Protein AF-F7K1V9-F1 (afdb_monomer_lite)

Radius of gyration: 28.65 Å; chains: 1; bounding box: 56×15×73 Å

Structure (mmCIF, N/CA/C/O backbone):
data_AF-F7K1V9-F1
#
_entry.id   AF-F7K1V9-F1
#
loop_
_atom_site.group_PDB
_atom_site.id
_atom_site.type_symbol
_atom_site.label_atom_id
_atom_site.label_alt_id
_atom_site.label_comp_id
_atom_site.label_asym_id
_atom_site.label_entity_id
_atom_site.label_seq_id
_atom_site.pdbx_PDB_ins_code
_atom_site.Cartn_x
_atom_site.Cartn_y
_atom_site.Cartn_z
_atom_site.occupancy
_atom_site.B_iso_or_equiv
_atom_site.auth_seq_id
_atom_site.auth_comp_id
_atom_site.auth_asym_id
_atom_site.auth_atom_id
_atom_site.pdbx_PDB_model_num
ATOM 1 N N . MET A 1 1 ? -23.437 0.593 14.253 1.00 62.34 1 MET A N 1
ATOM 2 C CA . MET A 1 1 ? -23.854 1.536 15.316 1.00 62.34 1 MET A CA 1
ATOM 3 C C . MET A 1 1 ? -22.585 2.107 15.918 1.00 62.34 1 MET A C 1
ATOM 5 O O . MET A 1 1 ? -21.708 1.315 16.237 1.00 62.34 1 MET A O 1
ATOM 9 N N . ALA A 1 2 ? -22.443 3.430 16.001 1.00 68.38 2 ALA A N 1
ATOM 10 C CA . ALA A 1 2 ? -21.283 4.026 16.664 1.00 68.38 2 ALA A CA 1
ATOM 11 C C . ALA A 1 2 ? -21.319 3.680 18.162 1.00 68.38 2 ALA A C 1
ATOM 13 O O . ALA A 1 2 ? -22.389 3.689 18.771 1.00 68.38 2 ALA A O 1
ATOM 14 N N . TYR A 1 3 ? -20.171 3.323 18.733 1.00 80.38 3 TYR A N 1
ATOM 15 C CA . TYR A 1 3 ? -20.044 3.073 20.167 1.00 80.38 3 TYR A CA 1
ATOM 16 C C . TYR A 1 3 ? -20.194 4.391 20.939 1.00 80.38 3 TYR A C 1
ATOM 18 O O . TYR A 1 3 ? -19.653 5.415 20.529 1.00 80.38 3 TYR A O 1
ATOM 26 N N . THR A 1 4 ? -20.919 4.368 22.058 1.00 83.44 4 THR A N 1
ATOM 27 C CA . THR A 1 4 ? -20.975 5.493 22.999 1.00 83.44 4 THR A CA 1
ATOM 28 C C . THR A 1 4 ? -20.202 5.105 24.260 1.00 83.44 4 THR A C 1
ATOM 30 O O . THR A 1 4 ? -20.635 4.183 24.960 1.00 83.44 4 THR A O 1
ATOM 33 N N . PRO A 1 5 ? -19.067 5.766 24.557 1.00 86.75 5 PRO A N 1
ATOM 34 C CA . PRO A 1 5 ? -18.275 5.479 25.745 1.00 86.75 5 PRO A CA 1
ATOM 35 C C . PRO A 1 5 ? -19.068 5.639 27.041 1.00 86.75 5 PRO A C 1
ATOM 37 O O . PRO A 1 5 ? -19.874 6.556 27.184 1.00 86.75 5 PRO A O 1
ATOM 40 N N . THR A 1 6 ? -18.816 4.749 28.002 1.00 90.94 6 THR A N 1
ATOM 41 C CA . THR A 1 6 ? -19.332 4.908 29.368 1.00 90.94 6 THR A CA 1
ATOM 42 C C . THR A 1 6 ? -18.379 5.794 30.163 1.00 90.94 6 THR A C 1
ATOM 44 O O . THR A 1 6 ? -17.200 5.467 30.287 1.00 90.94 6 THR A O 1
ATOM 47 N N . THR A 1 7 ? -18.891 6.887 30.723 1.00 92.50 7 THR A N 1
ATOM 48 C CA . THR A 1 7 ? -18.184 7.669 31.745 1.00 92.50 7 THR A CA 1
ATOM 49 C C . THR A 1 7 ? -18.374 6.985 33.093 1.00 92.50 7 THR A C 1
ATOM 51 O O . THR A 1 7 ? -19.510 6.709 33.477 1.00 92.50 7 THR A O 1
ATOM 54 N N . TRP A 1 8 ? -17.277 6.701 33.790 1.00 93.19 8 TRP A N 1
ATOM 55 C CA . TRP A 1 8 ? -17.290 6.049 35.099 1.00 93.19 8 TRP A CA 1
ATOM 56 C C . TRP A 1 8 ? -17.029 7.063 36.208 1.00 93.19 8 TRP A C 1
ATOM 58 O O . TRP A 1 8 ? -16.267 8.012 36.020 1.00 93.19 8 TRP A O 1
ATOM 68 N N . SER A 1 9 ? -17.659 6.861 37.358 1.00 95.50 9 SER A N 1
ATOM 69 C CA . SER A 1 9 ? -17.404 7.603 38.594 1.00 95.50 9 SER A CA 1
ATOM 70 C C . SER A 1 9 ? -16.992 6.663 39.719 1.00 95.50 9 SER A C 1
ATOM 72 O O . SER A 1 9 ? -17.287 5.466 39.688 1.00 95.50 9 SER A O 1
ATOM 74 N N . ASP A 1 10 ? -16.307 7.203 40.723 1.00 94.88 10 ASP A N 1
ATOM 75 C CA . ASP A 1 10 ? -15.912 6.423 41.891 1.00 94.88 10 ASP A CA 1
ATOM 76 C C . ASP A 1 10 ? -17.144 5.836 42.590 1.00 94.88 10 ASP A C 1
ATOM 78 O O . ASP A 1 10 ? -18.144 6.518 42.820 1.00 94.88 10 ASP A O 1
ATOM 82 N N . GLY A 1 11 ? -17.068 4.545 42.913 1.00 95.06 11 GLY A N 1
ATOM 83 C CA . GLY A 1 11 ? -18.186 3.789 43.481 1.00 95.06 11 GLY A CA 1
ATOM 84 C C . GLY A 1 11 ? -19.132 3.166 42.450 1.00 95.06 11 GLY A C 1
ATOM 85 O O . GLY A 1 11 ? -20.035 2.427 42.840 1.00 95.06 11 GLY A O 1
ATOM 86 N N . ASP A 1 12 ? -18.923 3.390 41.149 1.00 95.44 12 ASP A N 1
ATOM 87 C CA . ASP A 1 12 ? -19.694 2.703 40.117 1.00 95.44 12 ASP A CA 1
ATOM 88 C C . ASP A 1 12 ? -19.463 1.188 40.134 1.00 95.44 12 ASP A C 1
ATOM 90 O O . ASP A 1 12 ? -18.337 0.691 40.119 1.00 95.44 12 ASP A O 1
ATOM 94 N N . VAL A 1 13 ? -20.560 0.436 40.043 1.00 94.25 13 VAL A N 1
ATOM 95 C CA . VAL A 1 13 ? -20.509 -1.018 39.881 1.00 94.25 13 VAL A CA 1
ATOM 96 C C . VAL A 1 13 ? -20.280 -1.376 38.412 1.00 94.25 13 VAL A C 1
ATOM 98 O O . VAL A 1 13 ? -20.952 -0.859 37.509 1.00 94.25 13 VAL A O 1
ATOM 101 N N . ILE A 1 14 ? -19.350 -2.303 38.170 1.00 94.12 14 ILE A N 1
ATOM 102 C CA . ILE A 1 14 ? -19.156 -2.924 36.858 1.00 94.12 14 ILE A CA 1
ATOM 103 C C . ILE A 1 14 ? -20.281 -3.934 36.629 1.00 94.12 14 ILE A C 1
ATOM 105 O O . ILE A 1 14 ? -20.375 -4.946 37.320 1.00 94.12 14 ILE A O 1
ATOM 109 N N . THR A 1 15 ? -21.143 -3.656 35.652 1.00 94.00 15 THR A N 1
ATOM 110 C CA . THR A 1 15 ? -22.255 -4.539 35.281 1.00 94.00 15 THR A CA 1
ATOM 111 C C . THR A 1 15 ? -21.951 -5.294 33.992 1.00 94.00 15 THR A C 1
ATOM 113 O O . THR A 1 15 ? -21.147 -4.848 33.169 1.00 94.00 15 THR A O 1
ATOM 116 N N . ALA A 1 16 ? -22.652 -6.411 33.774 1.00 94.12 16 ALA A N 1
ATOM 117 C CA . ALA A 1 16 ? -22.589 -7.145 32.511 1.00 94.12 16 ALA A CA 1
ATOM 118 C C . ALA A 1 16 ? -22.929 -6.246 31.310 1.00 94.12 16 ALA A C 1
ATOM 120 O O . ALA A 1 16 ? -22.282 -6.324 30.274 1.00 94.12 16 ALA A O 1
ATOM 121 N N . GLU A 1 17 ? -23.888 -5.329 31.461 1.00 91.81 17 GLU A N 1
ATOM 122 C CA . GLU A 1 17 ? -24.219 -4.356 30.418 1.00 91.81 17 GLU A CA 1
ATOM 123 C C . GLU A 1 17 ? -23.031 -3.438 30.090 1.00 91.81 17 GLU A C 1
ATOM 125 O O . GLU A 1 17 ? -22.706 -3.250 28.917 1.00 91.81 17 GLU A O 1
ATOM 130 N N . LYS A 1 18 ? -22.360 -2.886 31.110 1.00 91.69 18 LYS A N 1
ATOM 131 C CA . LYS A 1 18 ? -21.198 -2.008 30.912 1.00 91.69 18 LYS A CA 1
ATOM 132 C C . LYS A 1 18 ? -20.009 -2.771 30.299 1.00 91.69 18 LYS A C 1
ATOM 134 O O . LYS A 1 18 ? -19.341 -2.226 29.422 1.00 91.69 18 LYS A O 1
ATOM 139 N N . MET A 1 19 ? -19.798 -4.036 30.676 1.00 92.56 19 MET A N 1
ATOM 140 C CA . MET A 1 19 ? -18.776 -4.902 30.064 1.00 92.56 19 MET A CA 1
ATOM 141 C C . MET A 1 19 ? -19.089 -5.232 28.603 1.00 92.56 19 MET A C 1
ATOM 143 O O . MET A 1 19 ? -18.234 -5.057 27.739 1.00 92.56 19 MET A O 1
ATOM 147 N N . ASN A 1 20 ? -20.333 -5.605 28.297 1.00 91.19 20 ASN A N 1
ATOM 148 C CA . ASN A 1 20 ? -20.759 -5.874 26.925 1.00 91.19 20 ASN A CA 1
ATOM 149 C C . ASN A 1 20 ? -20.615 -4.626 26.041 1.00 91.19 20 ASN A C 1
ATOM 151 O O . ASN A 1 20 ? -20.184 -4.725 24.895 1.00 91.19 20 ASN A O 1
ATOM 155 N N . LYS A 1 21 ? -20.927 -3.431 26.565 1.00 89.06 21 LYS A N 1
ATOM 156 C CA . LYS A 1 21 ? -20.690 -2.166 25.850 1.00 89.06 21 LYS A CA 1
ATOM 157 C C . LYS A 1 21 ? -19.212 -1.982 25.519 1.00 89.06 21 LYS A C 1
ATOM 159 O O . LYS A 1 21 ? -18.898 -1.672 24.371 1.00 89.06 21 LYS A O 1
ATOM 164 N N . LEU A 1 22 ? -18.321 -2.200 26.487 1.00 89.06 22 LEU A N 1
ATOM 165 C CA . LEU A 1 22 ? -16.878 -2.082 26.282 1.00 89.06 22 LEU A CA 1
ATOM 166 C C . LEU A 1 22 ? -16.378 -3.049 25.201 1.00 89.06 22 LEU A C 1
ATOM 168 O O . LEU A 1 22 ? -15.667 -2.621 24.297 1.00 89.06 22 LEU A O 1
ATOM 172 N N . GLU A 1 23 ? -16.788 -4.319 25.243 1.00 88.44 23 GLU A N 1
ATOM 173 C CA . GLU A 1 23 ? -16.412 -5.308 24.223 1.00 88.44 23 GLU A CA 1
ATOM 174 C C . GLU A 1 23 ? -16.854 -4.893 22.817 1.00 88.44 23 GLU A C 1
ATOM 176 O O . GLU A 1 23 ? -16.106 -5.055 21.853 1.00 88.44 23 GLU A O 1
ATOM 181 N N . GLN A 1 24 ? -18.056 -4.329 22.686 1.00 86.50 24 GLN A N 1
ATOM 182 C CA . GLN A 1 24 ? -18.553 -3.826 21.406 1.00 86.50 24 GLN A CA 1
ATOM 183 C C . GLN A 1 24 ? -17.775 -2.591 20.937 1.00 86.50 24 GLN A C 1
ATOM 185 O O . GLN A 1 24 ? -17.502 -2.464 19.745 1.00 86.50 24 GLN A O 1
ATOM 190 N N . GLY A 1 25 ? -17.381 -1.709 21.860 1.00 83.94 25 GLY A N 1
ATOM 191 C CA . GLY A 1 25 ? -16.483 -0.592 21.568 1.00 83.94 25 GLY A CA 1
ATOM 192 C C . GLY A 1 25 ? -15.128 -1.068 21.048 1.00 83.94 25 GLY A C 1
ATOM 193 O O . GLY A 1 25 ? -14.704 -0.649 19.977 1.00 83.94 25 GLY A O 1
ATOM 194 N N . VAL A 1 26 ? -14.491 -2.016 21.740 1.00 84.38 26 VAL A N 1
ATOM 195 C CA . VAL A 1 26 ? -13.190 -2.579 21.341 1.00 84.38 26 VAL A CA 1
ATOM 196 C C . VAL A 1 26 ? -13.266 -3.287 19.986 1.00 84.38 26 VAL A C 1
ATOM 198 O O . VAL A 1 26 ? -12.393 -3.077 19.148 1.00 84.38 26 VAL A O 1
ATOM 201 N N . LYS A 1 27 ? -14.315 -4.077 19.722 1.00 81.19 27 LYS A N 1
ATOM 202 C CA . LYS A 1 27 ? -14.508 -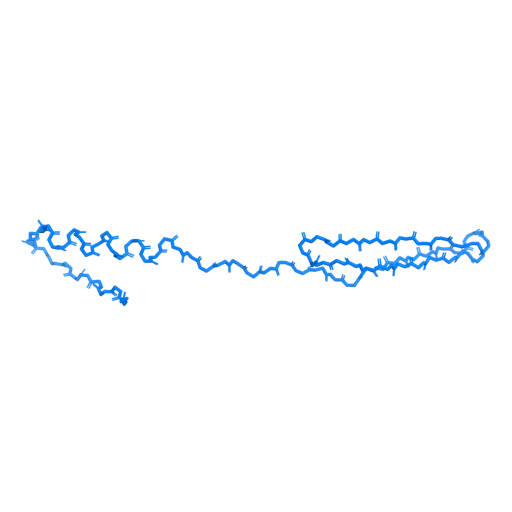4.730 18.412 1.00 81.19 27 LYS A CA 1
ATOM 203 C C . LYS A 1 27 ? -14.627 -3.725 17.265 1.00 81.19 27 LYS A C 1
ATOM 205 O O . LYS A 1 27 ? -14.117 -3.993 16.182 1.00 81.19 27 LYS A O 1
ATOM 210 N N . ASN A 1 28 ? -15.292 -2.591 17.494 1.00 72.62 28 ASN A N 1
ATOM 211 C CA . ASN A 1 28 ? -15.434 -1.544 16.480 1.00 72.62 28 ASN A CA 1
ATOM 212 C C . ASN A 1 28 ? -14.103 -0.824 16.195 1.00 72.62 28 ASN A C 1
ATOM 214 O O . ASN A 1 28 ? -13.854 -0.461 15.051 1.00 72.62 28 ASN A O 1
ATOM 218 N N . GLU A 1 29 ? -13.257 -0.641 17.211 1.00 70.38 29 GLU A N 1
ATOM 219 C CA . GLU A 1 29 ? -11.977 0.081 17.106 1.00 70.38 29 GLU A CA 1
ATOM 220 C C . GLU A 1 29 ? -10.801 -0.809 16.659 1.00 70.38 29 GLU A C 1
ATOM 222 O O . GLU A 1 29 ? -9.780 -0.313 16.191 1.00 70.38 29 GLU A O 1
ATOM 227 N N . GLN A 1 30 ? -10.914 -2.138 16.773 1.00 68.12 30 GLN A N 1
ATOM 228 C CA . GLN A 1 30 ? -9.833 -3.066 16.409 1.00 68.12 30 GLN A CA 1
ATOM 229 C C . GLN A 1 30 ? -9.512 -3.112 14.909 1.00 68.12 30 GLN A C 1
ATOM 231 O O . GLN A 1 30 ? -8.458 -3.627 14.529 1.00 68.12 30 GLN A O 1
ATOM 236 N N . VAL A 1 31 ? -10.377 -2.570 14.052 1.00 75.06 31 VAL A N 1
ATOM 237 C CA . VAL A 1 31 ? -10.104 -2.450 12.618 1.00 75.06 31 VAL A CA 1
ATOM 238 C C . VAL A 1 31 ? -9.717 -1.007 12.313 1.00 75.06 31 VAL A C 1
ATOM 240 O O . VAL A 1 31 ? -10.545 -0.188 11.920 1.00 75.06 31 VAL A O 1
ATOM 243 N N . GLY A 1 32 ? -8.431 -0.698 12.482 1.00 74.56 32 GLY A N 1
ATOM 244 C CA . GLY A 1 32 ? -7.865 0.528 11.926 1.00 74.56 32 GLY A CA 1
ATOM 245 C C . GLY A 1 32 ? -8.013 0.543 10.401 1.00 74.56 32 GLY A C 1
ATOM 246 O O . GLY A 1 32 ? -7.962 -0.506 9.752 1.00 74.56 32 GLY A O 1
ATOM 247 N N . ALA A 1 33 ? -8.198 1.728 9.812 1.00 83.62 33 ALA A N 1
ATOM 248 C CA . ALA A 1 33 ? -8.214 1.853 8.358 1.00 83.62 33 ALA A CA 1
ATOM 249 C C . ALA A 1 33 ? -6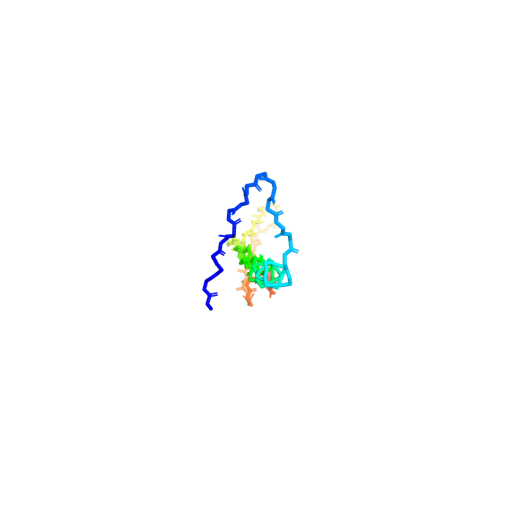.882 1.335 7.775 1.00 83.62 33 ALA A C 1
ATOM 251 O O . ALA A 1 33 ? -5.823 1.629 8.342 1.00 83.62 33 ALA A O 1
ATOM 252 N N . PRO A 1 34 ? -6.899 0.590 6.653 1.00 83.31 34 PRO A N 1
ATOM 253 C CA . PRO A 1 34 ? -5.671 0.250 5.949 1.00 83.31 34 PRO A CA 1
ATOM 254 C C . PRO A 1 34 ? -4.841 1.510 5.680 1.00 83.31 34 PRO A C 1
ATOM 256 O O . PRO A 1 34 ? -5.384 2.547 5.293 1.00 83.31 34 PRO A O 1
ATOM 259 N N . GLY A 1 35 ? -3.524 1.424 5.878 1.00 85.88 35 GLY A N 1
ATOM 260 C CA . GLY A 1 35 ? -2.618 2.520 5.537 1.00 85.88 35 GLY A CA 1
ATOM 261 C C . GLY A 1 35 ? -2.666 2.856 4.042 1.00 85.88 35 GLY A C 1
ATOM 262 O O . GLY A 1 35 ? -3.024 2.015 3.213 1.00 85.88 35 GLY A O 1
ATOM 263 N N . ALA A 1 36 ? -2.285 4.085 3.683 1.00 85.50 36 ALA A N 1
ATOM 264 C CA . ALA A 1 36 ? -2.168 4.480 2.282 1.00 85.50 36 ALA A CA 1
ATOM 265 C C . ALA A 1 36 ? -1.171 3.566 1.548 1.00 85.50 36 ALA A C 1
ATOM 267 O O . ALA A 1 36 ? -0.087 3.276 2.057 1.00 85.50 36 ALA A O 1
ATOM 268 N N . ALA A 1 37 ? -1.529 3.116 0.343 1.00 82.62 37 ALA A N 1
ATOM 269 C CA . ALA A 1 37 ? -0.641 2.283 -0.456 1.00 82.62 37 ALA A CA 1
ATOM 270 C C . ALA A 1 37 ? 0.627 3.064 -0.842 1.00 82.62 37 ALA A C 1
ATOM 272 O O . ALA A 1 37 ? 0.541 4.172 -1.374 1.00 82.62 37 ALA A O 1
ATOM 273 N N . ALA A 1 38 ? 1.803 2.467 -0.629 1.00 78.00 38 ALA A N 1
ATOM 274 C CA . ALA A 1 38 ? 3.043 2.996 -1.182 1.00 78.00 38 ALA A CA 1
ATOM 275 C C . ALA A 1 38 ? 2.997 2.895 -2.720 1.00 78.00 38 ALA A C 1
ATOM 277 O O . ALA A 1 38 ? 2.729 1.830 -3.279 1.00 78.00 38 ALA A O 1
ATOM 278 N N . GLY A 1 39 ? 3.207 4.019 -3.407 1.00 84.88 39 GLY A N 1
ATOM 279 C CA . GLY A 1 39 ? 3.286 4.078 -4.867 1.00 84.88 39 GLY A CA 1
ATOM 280 C C . GLY A 1 39 ? 4.721 3.936 -5.375 1.00 84.88 39 GLY A C 1
ATOM 281 O O . GLY A 1 39 ? 5.673 4.233 -4.656 1.00 84.88 39 GLY A O 1
ATOM 282 N N . PHE A 1 40 ? 4.871 3.531 -6.636 1.00 87.69 40 PHE A N 1
ATOM 283 C CA . PHE A 1 40 ? 6.147 3.608 -7.349 1.00 87.69 40 PHE A CA 1
ATOM 284 C C . PHE A 1 40 ? 6.233 4.919 -8.134 1.00 87.69 40 PHE A C 1
ATOM 286 O O . PHE A 1 40 ? 5.252 5.347 -8.744 1.00 87.69 40 PHE A O 1
ATOM 293 N N . GLY A 1 41 ? 7.415 5.536 -8.141 1.00 86.50 41 GLY A N 1
ATOM 294 C CA . GLY A 1 41 ? 7.722 6.629 -9.063 1.00 86.50 41 GLY A CA 1
ATOM 295 C C . GLY A 1 41 ? 7.905 6.138 -10.503 1.00 86.50 41 GLY A C 1
ATOM 296 O O . GLY A 1 41 ? 7.911 4.935 -10.780 1.00 86.50 41 GLY A O 1
ATOM 297 N N . THR A 1 42 ? 8.089 7.075 -11.433 1.00 89.75 42 THR A N 1
ATOM 298 C CA . THR A 1 42 ? 8.457 6.748 -12.816 1.00 89.75 42 THR A CA 1
ATOM 299 C C . THR A 1 42 ? 9.879 6.184 -12.842 1.00 89.75 42 THR A C 1
ATOM 301 O O . THR A 1 42 ? 10.796 6.862 -12.375 1.00 89.75 42 THR A O 1
ATOM 304 N N . PRO A 1 43 ? 10.101 4.970 -13.374 1.00 90.94 43 PRO A N 1
ATOM 305 C CA . PRO A 1 43 ? 11.440 4.412 -13.460 1.00 90.94 43 PRO A CA 1
ATOM 306 C C . PRO A 1 43 ? 12.261 5.159 -14.513 1.00 90.94 43 PRO A C 1
ATOM 308 O O . PRO A 1 43 ? 11.748 5.539 -15.567 1.00 90.94 43 PRO A O 1
ATOM 311 N N . THR A 1 44 ? 13.549 5.326 -14.245 1.00 91.75 44 THR A N 1
ATOM 312 C CA . THR A 1 44 ? 14.502 5.937 -15.172 1.00 91.75 44 THR A CA 1
ATOM 313 C C . THR A 1 44 ? 15.691 5.006 -15.376 1.00 91.75 44 THR A C 1
ATOM 315 O O . THR A 1 44 ? 16.044 4.220 -14.497 1.00 91.75 44 THR A O 1
ATOM 318 N N . ALA A 1 45 ? 16.294 5.070 -16.559 1.00 89.75 45 ALA A N 1
ATOM 319 C CA . ALA A 1 45 ? 17.575 4.443 -16.839 1.00 89.75 45 ALA A CA 1
ATOM 320 C C . ALA A 1 45 ? 18.400 5.398 -17.697 1.00 89.75 45 ALA A C 1
ATOM 322 O O . ALA A 1 45 ? 17.871 6.037 -18.607 1.00 89.75 45 ALA A O 1
ATOM 323 N N . THR A 1 46 ? 19.687 5.479 -17.389 1.00 87.19 46 THR A N 1
ATOM 324 C CA . THR A 1 46 ? 20.642 6.343 -18.077 1.00 87.19 46 THR A CA 1
ATOM 325 C C . THR A 1 46 ? 21.756 5.467 -18.620 1.00 87.19 46 THR A C 1
ATOM 327 O O . THR A 1 46 ? 22.198 4.535 -17.950 1.00 87.19 46 THR A O 1
ATOM 330 N N . VAL A 1 47 ? 22.196 5.766 -19.834 1.00 84.12 47 VAL A N 1
ATOM 331 C CA . VAL A 1 47 ? 23.345 5.134 -20.483 1.00 84.12 47 VAL A CA 1
ATOM 332 C C . VAL A 1 47 ? 24.433 6.186 -20.644 1.00 84.12 47 VAL A C 1
ATOM 334 O O . VAL A 1 47 ? 24.139 7.316 -21.038 1.00 84.12 47 VAL A O 1
ATOM 337 N N . ASP A 1 48 ? 25.670 5.836 -20.297 1.00 78.25 48 ASP A N 1
ATOM 338 C CA . ASP A 1 48 ? 26.829 6.663 -20.625 1.00 78.25 48 ASP A CA 1
ATOM 339 C C . ASP A 1 48 ? 27.312 6.346 -22.052 1.00 78.25 48 ASP A C 1
ATOM 341 O O . ASP A 1 48 ? 27.097 5.252 -22.573 1.00 78.25 48 ASP A O 1
ATOM 345 N N . ALA A 1 49 ? 27.908 7.330 -22.726 1.00 69.62 49 ALA A N 1
ATOM 346 C CA . ALA A 1 49 ? 28.348 7.203 -24.117 1.00 69.62 49 ALA A CA 1
ATOM 347 C C . ALA A 1 49 ? 29.824 6.770 -24.223 1.00 69.62 49 ALA A C 1
ATOM 349 O O . ALA A 1 49 ? 30.535 7.197 -25.132 1.00 69.62 49 ALA A O 1
ATOM 350 N N . ASN A 1 50 ? 30.316 5.951 -23.285 1.00 71.25 50 ASN A N 1
ATOM 351 C CA . ASN A 1 50 ? 31.738 5.597 -23.229 1.00 71.25 50 ASN A CA 1
ATOM 352 C C . ASN A 1 50 ? 32.168 4.628 -24.353 1.00 71.25 50 ASN A C 1
ATOM 354 O O . ASN A 1 50 ? 33.361 4.486 -24.617 1.00 71.25 50 ASN A O 1
ATOM 358 N N . THR A 1 51 ? 31.230 3.959 -25.040 1.00 61.34 51 THR A N 1
ATOM 359 C CA . THR A 1 51 ? 31.485 3.187 -26.276 1.00 61.34 51 THR A CA 1
ATOM 360 C C . THR A 1 51 ? 30.192 3.009 -27.091 1.00 61.34 51 THR A C 1
ATOM 362 O O . THR A 1 51 ? 29.282 2.303 -26.667 1.00 61.34 51 THR A O 1
ATOM 365 N N . GLY A 1 52 ? 30.104 3.626 -28.277 1.00 69.88 52 GLY A N 1
ATOM 366 C CA . GLY A 1 52 ? 28.903 3.587 -29.134 1.00 69.88 52 GLY A CA 1
ATOM 367 C C . GLY A 1 52 ? 27.789 4.557 -28.705 1.00 69.88 52 GLY A C 1
ATOM 368 O O . GLY A 1 52 ? 28.022 5.450 -27.893 1.00 69.88 52 GLY A O 1
ATOM 369 N N . VAL A 1 53 ? 26.579 4.389 -29.260 1.00 71.88 53 VAL A N 1
ATOM 370 C CA . VAL A 1 53 ? 25.358 5.119 -28.848 1.00 71.88 53 VAL A CA 1
ATOM 371 C C . VAL A 1 53 ? 24.346 4.117 -28.279 1.00 71.88 53 VAL A C 1
ATOM 373 O O . VAL A 1 53 ? 23.300 3.881 -28.885 1.00 71.88 53 VAL A O 1
ATOM 376 N N . PRO A 1 54 ? 24.648 3.476 -27.133 1.00 82.50 54 PRO A N 1
ATOM 377 C CA . PRO A 1 54 ? 23.698 2.565 -26.519 1.00 82.50 54 PRO A CA 1
ATOM 378 C C . PRO A 1 54 ? 22.397 3.310 -26.203 1.00 82.50 54 PRO A C 1
ATOM 380 O O . PRO A 1 54 ? 22.403 4.493 -25.865 1.00 82.50 54 PRO A O 1
ATOM 383 N N . SER A 1 55 ? 21.268 2.614 -26.284 1.00 87.75 55 SER A N 1
ATOM 384 C CA . SER A 1 55 ? 19.990 3.120 -25.788 1.00 87.75 55 SER A CA 1
ATOM 385 C C . SER A 1 55 ? 19.327 2.103 -24.874 1.00 87.75 55 SER A C 1
ATOM 387 O O . SER A 1 55 ? 19.401 0.889 -25.082 1.00 87.75 55 SER A O 1
ATOM 389 N N . VAL A 1 56 ? 18.667 2.615 -23.838 1.00 91.69 56 VAL A N 1
ATOM 390 C CA . VAL A 1 56 ? 17.853 1.825 -22.920 1.00 91.69 56 VAL A CA 1
ATOM 391 C C . VAL A 1 56 ? 16.429 2.355 -22.941 1.00 91.69 56 VAL A C 1
ATOM 393 O O . VAL A 1 56 ? 16.188 3.557 -22.868 1.00 91.69 56 VAL A O 1
ATOM 396 N N . THR A 1 57 ? 15.466 1.449 -23.055 1.00 93.00 57 THR A N 1
ATOM 397 C CA . THR A 1 57 ? 14.048 1.753 -22.852 1.00 93.00 57 THR A CA 1
ATOM 398 C C . THR A 1 57 ? 13.573 1.037 -21.603 1.00 93.00 57 THR A C 1
ATOM 400 O O . THR A 1 57 ? 13.739 -0.179 -21.488 1.00 93.00 57 THR A O 1
ATOM 403 N N . VAL A 1 58 ? 12.950 1.781 -20.687 1.00 94.94 58 VAL A N 1
ATOM 404 C CA . VAL A 1 58 ? 12.301 1.215 -19.502 1.00 94.94 58 VAL A CA 1
ATOM 405 C C . VAL A 1 58 ? 10.796 1.270 -19.690 1.00 94.94 58 VAL A C 1
ATOM 407 O O . VAL A 1 58 ? 10.234 2.327 -19.957 1.00 94.94 58 VAL A O 1
ATOM 410 N N . THR A 1 59 ? 10.131 0.125 -19.563 1.00 95.06 59 THR A N 1
ATOM 411 C CA . THR A 1 59 ? 8.667 0.035 -19.596 1.00 95.06 59 THR A CA 1
ATOM 412 C C . THR A 1 59 ? 8.163 -0.503 -18.272 1.00 95.06 59 THR A C 1
ATOM 414 O O . THR A 1 59 ? 8.676 -1.494 -17.758 1.00 95.06 59 THR A O 1
ATOM 417 N N . ALA A 1 60 ? 7.149 0.153 -17.719 1.00 95.12 60 ALA A N 1
ATOM 418 C CA . ALA A 1 60 ? 6.626 -0.148 -16.401 1.00 95.12 60 ALA A CA 1
ATOM 419 C C . ALA A 1 60 ? 5.178 -0.645 -16.524 1.00 95.12 60 ALA A C 1
ATOM 421 O O . ALA A 1 60 ? 4.296 0.134 -16.878 1.00 95.12 60 ALA A O 1
ATOM 422 N N . SER A 1 61 ? 4.889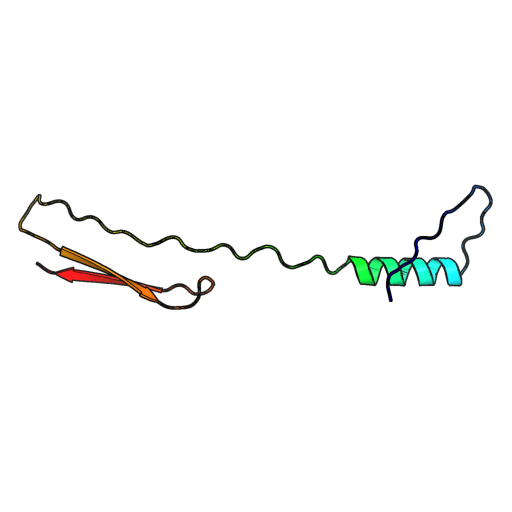 -1.888 -16.147 1.00 94.88 61 SER A N 1
ATOM 423 C CA . SER A 1 61 ? 3.547 -2.494 -16.214 1.00 94.88 61 SER A CA 1
ATOM 424 C C . SER A 1 61 ? 3.103 -3.070 -14.862 1.00 94.88 61 SER A C 1
ATOM 426 O O . SER A 1 61 ? 3.859 -3.040 -13.892 1.00 94.88 61 SER A O 1
ATOM 428 N N . GLY A 1 62 ? 1.854 -3.532 -14.770 1.00 93.12 62 GLY A N 1
ATOM 429 C CA . GLY A 1 62 ? 1.285 -4.079 -13.533 1.00 93.12 62 GLY A CA 1
ATOM 430 C C . GLY A 1 62 ? 0.850 -3.021 -12.511 1.00 93.12 62 GLY A C 1
ATOM 431 O O . GLY A 1 62 ? 1.124 -1.825 -12.661 1.00 93.12 62 GLY A O 1
ATOM 432 N N . ALA A 1 63 ? 0.138 -3.486 -11.481 1.00 91.06 63 ALA A N 1
ATOM 433 C CA . ALA A 1 63 ? -0.306 -2.668 -10.353 1.00 91.06 63 ALA A CA 1
ATOM 434 C C . ALA A 1 63 ? 0.884 -2.231 -9.488 1.00 91.06 63 ALA A C 1
ATOM 436 O O . ALA A 1 63 ? 1.899 -2.917 -9.452 1.00 91.06 63 ALA A O 1
ATOM 437 N N . ASN A 1 64 ? 0.751 -1.140 -8.727 1.00 86.81 64 ASN A N 1
ATOM 438 C CA . ASN A 1 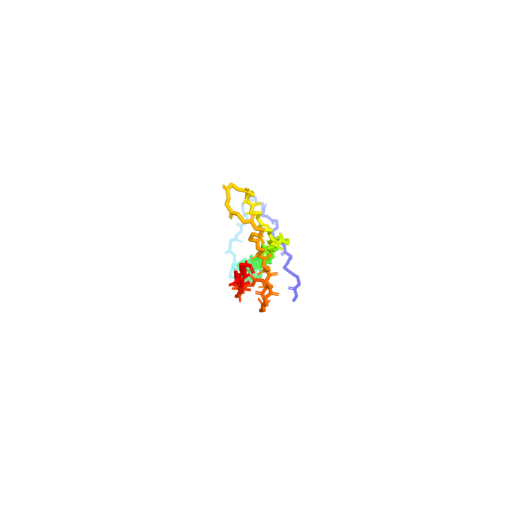64 ? 1.819 -0.701 -7.820 1.00 86.81 64 ASN A CA 1
ATOM 439 C C . ASN A 1 64 ? 2.195 -1.780 -6.794 1.00 86.81 64 ASN A C 1
ATOM 441 O O . ASN A 1 64 ? 3.354 -1.896 -6.453 1.00 86.81 64 ASN A O 1
ATOM 445 N N . THR A 1 65 ? 1.272 -2.634 -6.358 1.00 86.31 65 THR A N 1
ATOM 446 C CA . THR A 1 65 ? 1.578 -3.747 -5.440 1.00 86.31 65 THR A CA 1
ATOM 447 C C . THR A 1 65 ? 2.285 -4.936 -6.101 1.00 86.31 65 THR A C 1
ATOM 449 O O . THR A 1 65 ? 2.731 -5.841 -5.405 1.00 86.31 65 THR A O 1
ATOM 452 N N . ALA A 1 66 ? 2.386 -4.951 -7.432 1.00 90.00 66 ALA A N 1
ATOM 453 C CA . ALA A 1 66 ? 2.970 -6.029 -8.229 1.00 90.00 66 ALA A CA 1
ATOM 454 C C . ALA A 1 66 ? 3.647 -5.453 -9.486 1.00 90.00 66 ALA A C 1
ATOM 456 O O . ALA A 1 66 ? 3.405 -5.898 -10.612 1.00 90.00 66 ALA A O 1
ATOM 457 N N . LYS A 1 67 ? 4.424 -4.379 -9.302 1.00 92.62 67 LYS A N 1
ATOM 458 C CA . LYS A 1 67 ? 4.982 -3.614 -10.413 1.00 92.62 67 LYS A CA 1
ATOM 459 C C . LYS A 1 67 ? 6.045 -4.427 -11.143 1.00 92.62 67 LYS A C 1
ATOM 461 O O . LYS A 1 67 ? 6.927 -5.007 -10.516 1.00 92.62 67 LYS A O 1
ATOM 466 N N . VAL A 1 68 ? 5.990 -4.413 -12.471 1.00 95.00 68 VAL A N 1
ATOM 467 C CA . VAL A 1 68 ? 6.987 -5.051 -13.335 1.00 95.00 68 VAL A CA 1
ATOM 468 C C . VAL A 1 68 ? 7.713 -3.982 -14.143 1.00 95.00 68 VAL A C 1
ATOM 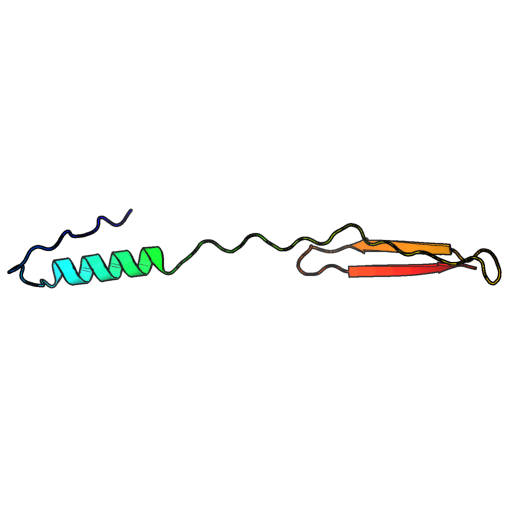470 O O . VAL A 1 68 ? 7.085 -3.103 -14.740 1.00 95.00 68 VAL A O 1
ATOM 473 N N . PHE A 1 69 ? 9.042 -4.067 -14.167 1.00 95.12 69 PHE A N 1
ATOM 474 C CA . PHE A 1 69 ? 9.908 -3.205 -14.964 1.00 95.12 69 PHE A CA 1
ATOM 475 C C . PHE A 1 69 ? 10.621 -4.040 -16.021 1.00 95.12 69 PHE A C 1
ATOM 477 O O . PHE A 1 69 ? 11.328 -4.991 -15.699 1.00 95.12 69 PHE A O 1
ATOM 484 N N . ASN A 1 70 ? 10.428 -3.673 -17.283 1.00 95.69 70 ASN A N 1
ATOM 485 C CA . ASN A 1 70 ? 11.115 -4.271 -18.414 1.00 95.69 70 ASN A CA 1
ATOM 486 C C . ASN A 1 70 ? 12.183 -3.311 -18.936 1.00 95.69 70 ASN A C 1
ATOM 488 O O . ASN A 1 70 ? 11.874 -2.158 -19.244 1.00 95.69 70 ASN A O 1
ATOM 492 N N . PHE A 1 71 ? 13.404 -3.815 -19.088 1.00 94.38 71 PHE A N 1
ATOM 493 C CA . PHE A 1 71 ? 14.536 -3.078 -19.637 1.00 94.38 71 PHE A CA 1
ATOM 494 C C . PHE A 1 71 ? 14.903 -3.663 -20.996 1.00 94.38 71 PHE A C 1
ATOM 496 O O . PHE A 1 71 ? 15.194 -4.852 -21.107 1.00 94.38 71 PHE A O 1
ATOM 503 N N . ALA A 1 72 ? 14.882 -2.827 -22.030 1.00 92.62 72 ALA A N 1
ATOM 504 C CA . ALA A 1 72 ? 15.313 -3.198 -23.370 1.00 92.62 72 ALA A CA 1
ATOM 505 C C . ALA A 1 72 ? 16.559 -2.396 -23.743 1.00 92.62 72 ALA A C 1
ATOM 507 O O . ALA A 1 72 ? 16.504 -1.167 -23.804 1.00 92.62 72 ALA A O 1
ATOM 508 N N . PHE A 1 73 ? 17.658 -3.102 -24.002 1.00 89.81 73 PHE A N 1
ATOM 509 C CA . PHE A 1 73 ? 18.933 -2.523 -24.417 1.00 89.81 73 PHE A CA 1
ATOM 510 C C . PHE A 1 73 ? 19.101 -2.674 -25.927 1.00 89.81 73 PHE A C 1
ATOM 512 O O . PHE A 1 73 ? 18.827 -3.742 -26.479 1.00 89.81 73 PHE A O 1
ATOM 519 N N . LYS A 1 74 ? 19.537 -1.606 -26.594 1.00 84.00 74 LYS A N 1
ATOM 520 C CA . LYS A 1 74 ? 19.872 -1.603 -28.022 1.00 84.00 74 LYS A CA 1
ATOM 521 C C . LYS A 1 74 ? 21.230 -0.932 -28.221 1.00 84.00 74 LYS A C 1
ATOM 523 O O . LYS A 1 74 ? 21.551 0.009 -27.493 1.00 84.00 74 LYS A O 1
ATOM 528 N N . ILE A 1 75 ? 21.996 -1.449 -29.180 1.00 78.44 75 ILE A N 1
ATOM 529 C CA . ILE A 1 75 ? 23.239 -0.846 -29.687 1.00 78.44 75 ILE A CA 1
ATOM 530 C C . ILE A 1 75 ? 22.889 0.144 -30.794 1.00 78.44 75 ILE A C 1
ATOM 532 O O . ILE A 1 75 ? 21.929 -0.156 -31.544 1.00 78.44 75 ILE A O 1
#

Secondary structure (DSSP, 8-state):
----PPPP-TT----HHHHHHHHHHHHHHSSPPPPPPPPP---------SSS--EEEEEEES-GGG-EEEEEEE-

Sequence (75 aa):
MAYTPTTWSDGDVITAEKMNKLEQGVKNEQVGAPGAAAGFGTPTATVDANTGVPSVTVTASGANTAKVFNFAFKI

Foldseek 3Di:
DAQDQDDDDPPDDDDPVNVVSVVVNCVVPVDDDDDDDDADDDD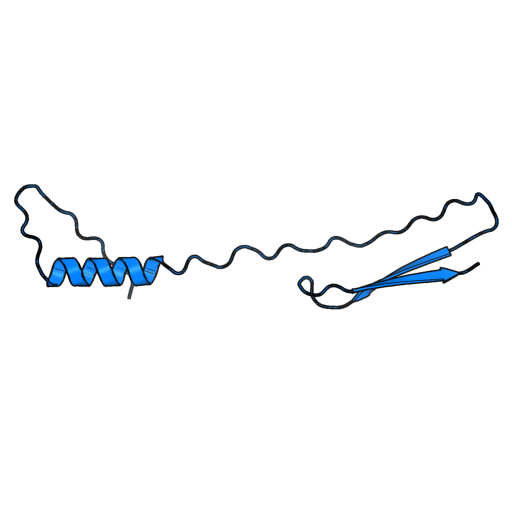DDDDDPPDHDKDWDWDWDDDRVDIDIDIDIDD

pLDDT: mean 86.13, std 8.65, range [61.34, 95.69]